Protein AF-A0A8S2XP91-F1 (afdb_monomer)

Radius of gyration: 15.1 Å; Cα contacts (8 Å, |Δi|>4): 80; chains: 1; bounding box: 41×25×34 Å

Structure (mmCIF, N/CA/C/O backbone):
data_AF-A0A8S2XP91-F1
#
_entry.id   AF-A0A8S2XP91-F1
#
loop_
_atom_site.group_PDB
_atom_site.id
_atom_site.type_symbol
_atom_site.label_atom_id
_atom_site.label_alt_id
_atom_site.label_comp_id
_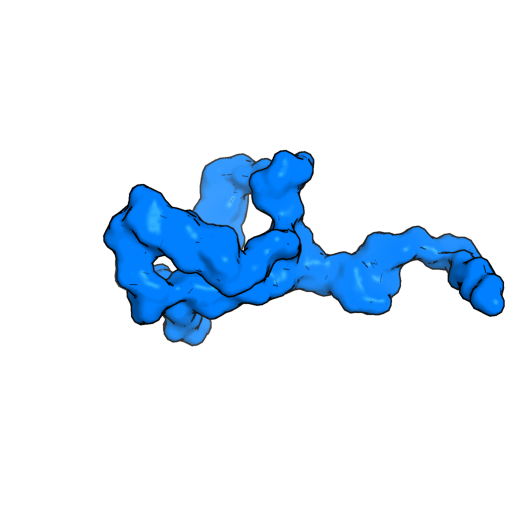atom_site.label_asym_id
_atom_site.label_entity_id
_atom_site.label_seq_id
_atom_site.pdbx_PDB_ins_code
_atom_site.Cartn_x
_atom_site.Cartn_y
_atom_site.Cartn_z
_atom_site.occupancy
_atom_site.B_iso_or_equiv
_atom_site.auth_seq_id
_atom_site.auth_comp_id
_atom_site.auth_asym_id
_atom_site.auth_atom_id
_atom_site.pdbx_PDB_model_num
ATOM 1 N N . PHE A 1 1 ? 27.846 8.411 -17.353 1.00 46.91 1 PHE A N 1
ATOM 2 C CA . PHE A 1 1 ? 26.583 7.677 -17.158 1.00 46.91 1 PHE A CA 1
ATOM 3 C C . PHE A 1 1 ? 26.683 6.377 -17.934 1.00 46.91 1 PHE A C 1
ATOM 5 O O . PHE A 1 1 ? 26.440 6.375 -19.131 1.00 46.91 1 PHE A O 1
ATOM 12 N N . HIS A 1 2 ? 27.170 5.315 -17.287 1.00 51.84 2 HIS A N 1
ATOM 13 C CA . HIS A 1 2 ? 27.178 3.985 -17.891 1.00 51.84 2 HIS A CA 1
ATOM 14 C C . HIS A 1 2 ? 25.721 3.555 -18.053 1.00 51.84 2 HIS A C 1
ATOM 16 O O . HIS A 1 2 ? 24.999 3.443 -17.063 1.00 51.84 2 HIS A O 1
ATOM 22 N N . LEU A 1 3 ? 25.278 3.433 -19.303 1.00 57.75 3 LEU A N 1
ATOM 23 C CA . LEU A 1 3 ? 24.000 2.825 -19.633 1.00 57.75 3 LEU A CA 1
ATOM 24 C C . LEU A 1 3 ? 24.064 1.397 -19.103 1.00 57.75 3 LEU A C 1
ATOM 26 O O . LEU A 1 3 ? 24.946 0.641 -19.492 1.00 57.75 3 LEU A O 1
ATOM 30 N N . VAL A 1 4 ? 23.204 1.103 -18.132 1.00 60.38 4 VAL A N 1
ATOM 31 C CA . VAL A 1 4 ? 23.104 -0.198 -17.476 1.00 60.38 4 VAL A CA 1
ATOM 32 C C . VAL A 1 4 ? 22.919 -1.253 -18.559 1.00 60.38 4 VAL A C 1
ATOM 34 O O . VAL A 1 4 ? 21.902 -1.280 -19.250 1.00 60.38 4 VAL A O 1
ATOM 37 N N . ASP A 1 5 ? 23.944 -2.080 -18.723 1.00 59.31 5 ASP A N 1
ATOM 38 C CA . ASP A 1 5 ? 23.974 -3.184 -19.662 1.00 59.31 5 ASP A CA 1
ATOM 39 C C . ASP A 1 5 ? 22.789 -4.127 -19.398 1.00 59.31 5 ASP A C 1
ATOM 41 O O . ASP A 1 5 ? 22.627 -4.645 -18.297 1.00 59.31 5 ASP A O 1
ATOM 45 N N . SER A 1 6 ? 21.978 -4.380 -20.427 1.00 66.31 6 SER A N 1
ATOM 46 C CA . SER A 1 6 ? 21.085 -5.549 -20.596 1.00 66.31 6 SER A CA 1
ATOM 47 C C . SER A 1 6 ? 19.965 -5.821 -19.570 1.00 66.31 6 SER A C 1
ATOM 49 O O . SER A 1 6 ? 19.154 -6.717 -19.804 1.00 66.31 6 SER A O 1
ATOM 51 N N . ILE A 1 7 ? 19.884 -5.098 -18.450 1.00 69.38 7 ILE A N 1
ATOM 52 C CA . ILE A 1 7 ? 18.919 -5.350 -17.368 1.00 69.38 7 ILE A CA 1
ATOM 53 C C . ILE A 1 7 ? 17.785 -4.323 -17.444 1.00 69.38 7 ILE A C 1
ATOM 55 O O . ILE A 1 7 ? 18.018 -3.115 -17.450 1.00 69.38 7 ILE A O 1
ATOM 59 N N . THR A 1 8 ? 16.536 -4.796 -17.480 1.00 81.81 8 THR A N 1
ATOM 60 C CA . THR A 1 8 ? 15.3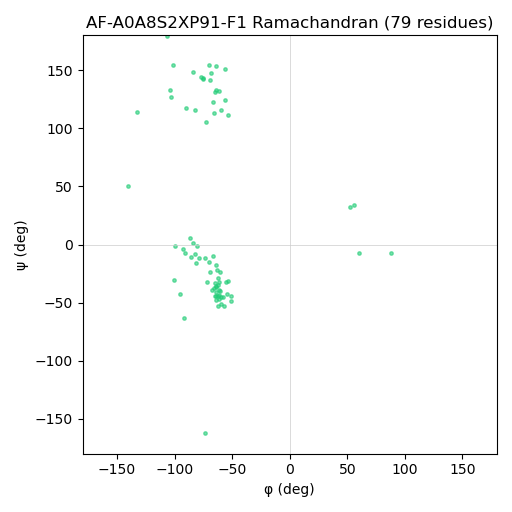63 -3.905 -17.466 1.00 81.81 8 THR A CA 1
ATOM 61 C C . THR A 1 8 ? 15.315 -3.159 -16.1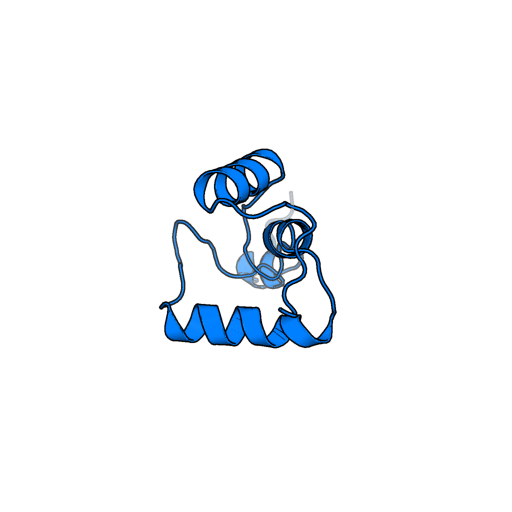26 1.00 81.81 8 THR A C 1
ATOM 63 O O . THR A 1 8 ? 15.381 -3.826 -15.091 1.00 81.81 8 THR A O 1
ATOM 66 N N . PRO A 1 9 ? 15.139 -1.823 -16.082 1.00 82.75 9 PRO A N 1
ATOM 67 C CA . PRO A 1 9 ? 15.118 -1.062 -14.826 1.00 82.75 9 PRO A CA 1
ATOM 68 C C . PRO A 1 9 ? 14.109 -1.578 -13.790 1.00 82.75 9 PRO A C 1
ATOM 70 O O . PRO A 1 9 ? 14.365 -1.543 -12.596 1.00 82.75 9 PRO A O 1
ATOM 73 N N . LEU A 1 10 ? 12.985 -2.141 -14.236 1.00 85.06 10 LEU A N 1
ATOM 74 C CA . LEU A 1 10 ? 11.982 -2.750 -13.353 1.00 85.06 10 LEU A CA 1
ATOM 75 C C . LEU A 1 10 ? 12.503 -3.967 -12.571 1.00 85.06 10 LEU A C 1
ATOM 77 O O . LEU A 1 10 ? 11.945 -4.324 -11.541 1.00 85.06 10 LEU A O 1
ATOM 81 N N . SER A 1 11 ? 13.568 -4.610 -13.050 1.00 86.06 11 SER A N 1
ATOM 82 C CA . SER A 1 11 ? 14.170 -5.778 -12.400 1.00 86.06 11 SER A CA 1
ATOM 83 C C . SER A 1 11 ? 15.285 -5.427 -11.412 1.00 86.06 11 SER A C 1
ATOM 85 O O . SER A 1 11 ? 15.738 -6.301 -10.673 1.00 86.06 11 SER A O 1
ATOM 87 N N . CYS A 1 12 ? 15.708 -4.161 -11.336 1.00 88.00 12 CYS A N 1
ATOM 88 C CA . CYS A 1 12 ? 16.720 -3.720 -10.382 1.00 88.00 12 CYS A CA 1
ATOM 89 C C . CYS A 1 12 ? 16.104 -3.001 -9.173 1.00 88.00 12 CYS A C 1
ATOM 91 O O . CYS A 1 12 ? 15.008 -2.443 -9.226 1.00 88.00 12 CYS A O 1
ATOM 93 N N . LEU A 1 13 ? 16.818 -3.027 -8.046 1.00 86.06 13 LEU A N 1
ATOM 94 C CA . LEU A 1 13 ? 16.424 -2.258 -6.868 1.00 86.06 13 LEU A CA 1
ATOM 95 C C . LEU A 1 13 ? 16.582 -0.749 -7.127 1.00 86.06 13 LEU A C 1
ATOM 97 O O . LEU A 1 13 ? 17.514 -0.351 -7.825 1.00 86.06 13 LEU A O 1
ATOM 101 N N . PRO A 1 14 ? 15.728 0.095 -6.518 1.00 88.94 14 PRO A N 1
ATOM 102 C CA . PRO A 1 14 ? 14.616 -0.259 -5.625 1.00 88.94 14 PRO A CA 1
ATOM 103 C C . PRO A 1 14 ? 13.324 -0.660 -6.358 1.00 88.94 14 PRO A C 1
ATOM 105 O O . PRO A 1 14 ? 12.393 -1.131 -5.711 1.00 88.94 14 PRO A O 1
ATOM 108 N N . LEU A 1 15 ? 13.265 -0.492 -7.682 1.00 89.19 15 LEU A N 1
ATOM 109 C CA . LEU A 1 15 ? 12.039 -0.616 -8.478 1.00 89.19 15 LEU A CA 1
ATOM 110 C C . LEU A 1 15 ? 11.428 -2.018 -8.432 1.00 89.19 15 LEU A C 1
ATOM 112 O O . LEU A 1 15 ? 10.212 -2.147 -8.362 1.00 89.19 15 LEU A O 1
ATOM 116 N N . SER A 1 16 ? 12.255 -3.060 -8.369 1.00 91.94 16 SER A N 1
ATOM 117 C CA . SER A 1 16 ? 11.782 -4.446 -8.277 1.00 91.94 16 SER A CA 1
ATOM 118 C C . SER A 1 16 ? 11.062 -4.800 -6.969 1.00 91.94 16 SER A C 1
ATOM 120 O O . SER A 1 16 ? 10.482 -5.879 -6.876 1.00 91.94 16 SER A O 1
ATOM 122 N N . LYS A 1 17 ? 11.097 -3.925 -5.953 1.00 93.62 17 LYS A N 1
ATOM 123 C CA . LYS A 1 17 ? 10.377 -4.096 -4.676 1.00 93.62 17 LYS A CA 1
ATOM 124 C C . LYS A 1 17 ? 9.075 -3.305 -4.593 1.00 93.62 17 LYS A C 1
ATOM 126 O O . LYS A 1 17 ? 8.427 -3.354 -3.550 1.00 93.62 17 LYS A O 1
ATOM 131 N N . LEU A 1 18 ? 8.733 -2.538 -5.623 1.00 94.31 18 LEU A N 1
ATOM 132 C CA . LEU A 1 18 ? 7.510 -1.752 -5.617 1.00 94.31 18 LEU A CA 1
ATOM 133 C C . LEU A 1 18 ? 6.284 -2.667 -5.692 1.00 94.31 18 LEU A C 1
ATOM 135 O O . LEU A 1 18 ? 6.292 -3.686 -6.382 1.00 94.31 18 LEU A O 1
ATOM 139 N N . GLY A 1 19 ? 5.248 -2.285 -4.953 1.00 94.38 19 GLY A N 1
ATOM 140 C CA . GLY A 1 19 ? 3.929 -2.890 -5.033 1.00 94.38 19 GLY A CA 1
ATOM 141 C C . GLY A 1 19 ? 3.193 -2.471 -6.302 1.00 94.38 19 GLY A C 1
ATOM 142 O O . GLY A 1 19 ? 3.786 -1.969 -7.258 1.00 94.38 19 GLY A O 1
ATOM 143 N N . PHE A 1 20 ? 1.877 -2.658 -6.310 1.00 94.94 20 PHE A N 1
ATOM 144 C CA . PHE A 1 20 ? 1.063 -2.266 -7.459 1.00 94.94 20 PHE A CA 1
ATOM 145 C C . PHE A 1 20 ? 0.968 -0.736 -7.580 1.00 94.94 20 PHE A C 1
ATOM 147 O O . PHE A 1 20 ? 1.074 -0.012 -6.586 1.00 94.94 20 PHE A O 1
ATOM 154 N N . ASP A 1 21 ? 0.741 -0.247 -8.798 1.00 94.62 21 ASP A N 1
ATOM 155 C CA . ASP A 1 21 ? 0.457 1.164 -9.062 1.00 94.62 21 ASP A CA 1
ATOM 156 C C . ASP A 1 21 ? -1.068 1.384 -8.996 1.00 94.62 21 ASP A C 1
ATOM 158 O O . ASP A 1 21 ? -1.800 0.798 -9.795 1.00 94.62 21 ASP A O 1
ATOM 162 N N . PRO A 1 22 ? -1.591 2.202 -8.069 1.00 92.88 22 PRO A N 1
ATOM 163 C CA . PRO A 1 22 ? -3.033 2.388 -7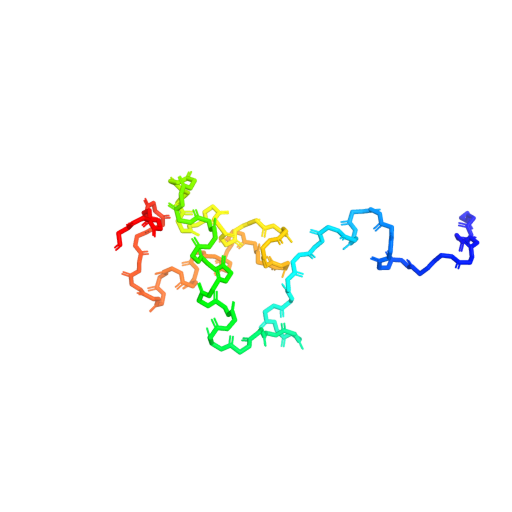.898 1.00 92.88 22 PRO A CA 1
ATOM 164 C C . PRO A 1 22 ? -3.704 3.152 -9.050 1.00 92.88 22 PRO A C 1
ATOM 166 O O . PRO A 1 22 ? -4.931 3.140 -9.145 1.00 92.88 22 PRO A O 1
ATOM 169 N N . TYR A 1 23 ? -2.938 3.829 -9.909 1.00 93.12 23 TYR A N 1
ATOM 170 C CA . TYR A 1 23 ? -3.446 4.561 -11.067 1.00 93.12 23 TYR A CA 1
ATOM 171 C C . TYR A 1 23 ? -3.379 3.724 -12.350 1.00 93.12 23 TYR A C 1
ATOM 173 O O . TYR A 1 23 ? -4.330 3.729 -13.131 1.00 93.12 23 TYR A O 1
ATOM 181 N N . LEU A 1 24 ? -2.276 3.000 -12.567 1.00 94.44 24 LEU A N 1
ATOM 182 C CA . LEU A 1 24 ? -2.019 2.265 -13.812 1.00 94.44 24 LEU A CA 1
ATOM 183 C C . LEU A 1 24 ? -2.308 0.761 -13.731 1.00 94.44 24 LEU A C 1
ATOM 185 O O . LEU A 1 24 ? -2.665 0.171 -14.749 1.00 94.44 24 LEU A O 1
ATOM 189 N N . ASP A 1 25 ? -2.158 0.138 -12.560 1.00 94.12 25 ASP A N 1
ATOM 190 C CA . ASP A 1 25 ? -2.238 -1.320 -12.382 1.00 94.12 25 ASP A CA 1
ATOM 191 C C . ASP A 1 25 ? -2.967 -1.697 -11.082 1.00 94.12 25 ASP A C 1
ATOM 193 O O . ASP A 1 25 ? -2.487 -2.464 -10.243 1.00 94.12 25 ASP A O 1
ATOM 197 N N . MET A 1 26 ? -4.151 -1.111 -10.887 1.00 95.00 26 MET A N 1
ATOM 198 C CA . MET A 1 26 ? -4.973 -1.398 -9.717 1.00 95.00 26 MET A CA 1
ATOM 199 C C . MET A 1 26 ? -5.472 -2.855 -9.771 1.00 95.00 26 MET A C 1
ATOM 201 O O . MET A 1 26 ? -6.171 -3.236 -10.719 1.00 95.00 26 MET A O 1
ATOM 205 N N . PRO A 1 27 ? -5.183 -3.693 -8.756 1.00 96.19 27 PRO A N 1
ATOM 206 C CA . PRO A 1 27 ? -5.697 -5.052 -8.713 1.00 96.19 27 PRO A CA 1
ATOM 207 C C . PRO A 1 27 ? -7.225 -5.058 -8.601 1.00 96.19 27 PRO A C 1
ATOM 209 O O . PRO A 1 27 ? -7.844 -4.154 -8.037 1.00 96.19 27 PRO A O 1
ATOM 212 N N . LYS A 1 28 ? -7.848 -6.138 -9.086 1.00 96.94 28 LYS A N 1
ATOM 213 C CA . LYS A 1 28 ? -9.273 -6.392 -8.836 1.00 96.94 28 LYS A CA 1
ATOM 214 C C . LYS A 1 28 ? -9.554 -6.426 -7.333 1.00 96.94 28 LYS A C 1
ATOM 216 O O . LYS A 1 28 ? -8.700 -6.853 -6.557 1.00 96.94 28 LYS A O 1
ATOM 221 N N . LEU A 1 29 ? -10.777 -6.058 -6.950 1.00 94.12 29 LEU A N 1
ATOM 222 C CA . LEU A 1 29 ? -11.199 -5.955 -5.550 1.00 94.12 29 LEU A CA 1
ATOM 223 C C . LEU A 1 29 ? -10.879 -7.212 -4.725 1.00 94.12 29 LEU A C 1
ATOM 225 O O . LEU A 1 29 ? -10.351 -7.091 -3.628 1.00 94.12 29 LEU A O 1
ATOM 229 N N . GLU A 1 30 ? -11.140 -8.403 -5.265 1.00 96.12 30 GLU A N 1
ATOM 230 C CA . GLU A 1 30 ? -10.845 -9.686 -4.605 1.00 96.12 30 GLU A CA 1
ATOM 231 C C . GLU A 1 30 ? -9.355 -9.808 -4.248 1.00 96.12 30 GLU A C 1
ATOM 233 O O . GLU A 1 30 ? -8.998 -9.965 -3.084 1.00 96.12 30 GLU A O 1
ATOM 238 N N . LYS A 1 31 ? -8.475 -9.598 -5.235 1.00 95.19 31 LYS A N 1
ATOM 239 C CA . LYS A 1 31 ? -7.020 -9.640 -5.043 1.00 95.19 31 LYS A CA 1
ATOM 240 C C . LYS A 1 31 ? -6.533 -8.538 -4.100 1.00 95.19 31 LYS A C 1
ATOM 242 O O . LYS A 1 31 ? -5.608 -8.763 -3.327 1.00 95.19 31 LYS A O 1
ATOM 247 N N . PHE A 1 32 ? -7.132 -7.348 -4.158 1.00 93.44 32 PHE A N 1
ATOM 248 C CA . PHE A 1 32 ? -6.813 -6.261 -3.234 1.00 93.44 32 PHE A CA 1
ATOM 249 C C . PHE A 1 32 ? -7.148 -6.637 -1.784 1.00 93.44 32 PHE A C 1
ATOM 251 O O . PHE A 1 32 ? -6.340 -6.400 -0.888 1.00 93.44 32 PHE A O 1
ATOM 258 N N . ILE A 1 33 ? -8.314 -7.250 -1.557 1.00 91.31 33 ILE A N 1
ATOM 259 C CA . ILE A 1 33 ? -8.730 -7.731 -0.236 1.00 91.31 33 ILE A CA 1
ATOM 260 C C . ILE A 1 33 ? -7.749 -8.789 0.270 1.00 91.31 33 ILE A C 1
ATOM 262 O O . ILE A 1 33 ? -7.287 -8.668 1.403 1.00 91.31 33 ILE A O 1
ATOM 266 N N . ASP A 1 34 ? -7.380 -9.766 -0.558 1.00 92.62 34 ASP A N 1
ATOM 267 C CA . ASP A 1 34 ? -6.414 -10.808 -0.185 1.00 92.62 34 ASP A CA 1
ATOM 268 C C . ASP A 1 34 ? -5.050 -10.210 0.188 1.00 92.62 34 ASP A C 1
ATOM 270 O O . ASP A 1 34 ? -4.464 -10.552 1.221 1.00 92.62 34 ASP A O 1
ATOM 274 N N . LEU A 1 35 ? -4.562 -9.255 -0.614 1.00 91.81 35 LEU A N 1
ATOM 275 C CA . LEU A 1 35 ? -3.330 -8.524 -0.327 1.00 91.81 35 LEU A CA 1
ATOM 276 C C . LEU A 1 35 ? -3.430 -7.788 1.009 1.00 91.81 35 LEU A C 1
ATOM 278 O O . LEU A 1 35 ? -2.568 -7.984 1.859 1.00 91.81 35 LEU A O 1
ATOM 282 N N . ALA A 1 36 ? -4.485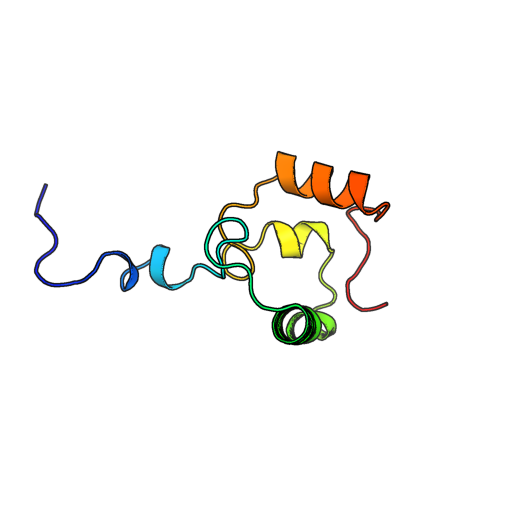 -7.006 1.244 1.00 89.06 36 ALA A N 1
ATOM 283 C CA . ALA A 1 36 ? -4.670 -6.289 2.505 1.00 89.06 36 ALA A CA 1
ATOM 284 C C . ALA A 1 36 ? -4.764 -7.251 3.706 1.00 89.06 36 ALA A C 1
ATOM 286 O O . ALA A 1 36 ? -4.161 -7.008 4.752 1.00 89.06 36 ALA A O 1
ATOM 287 N N . GLN A 1 37 ? -5.453 -8.385 3.563 1.00 88.56 37 GLN A N 1
ATOM 288 C CA . GLN A 1 37 ? -5.561 -9.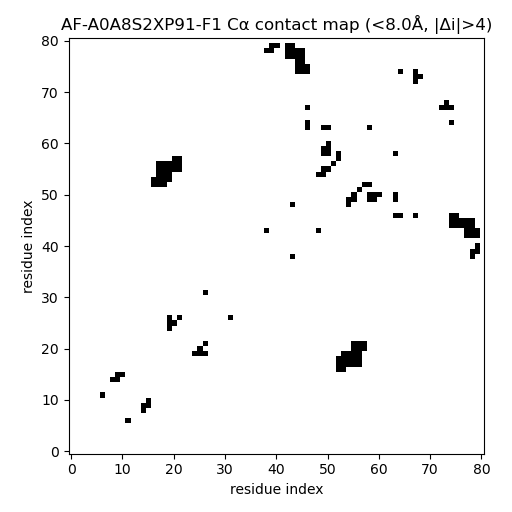394 4.619 1.00 88.56 37 GLN A CA 1
ATOM 289 C C . GLN A 1 37 ? -4.205 -9.993 5.010 1.00 88.56 37 GLN A C 1
ATOM 291 O O . GLN A 1 37 ? -3.999 -10.275 6.193 1.00 88.56 37 GLN A O 1
ATOM 296 N N . SER A 1 38 ? -3.255 -10.121 4.077 1.00 88.50 38 SER A N 1
ATOM 297 C CA . SER A 1 38 ? -1.904 -10.609 4.395 1.00 88.50 38 SER A CA 1
ATOM 298 C C . SER A 1 38 ? -1.148 -9.722 5.402 1.00 88.50 38 SER A C 1
ATOM 300 O O . SER A 1 38 ? -0.312 -10.222 6.153 1.00 88.50 38 SER A O 1
ATOM 302 N N . TYR A 1 39 ? -1.515 -8.438 5.519 1.00 86.12 39 TYR A N 1
ATOM 303 C CA 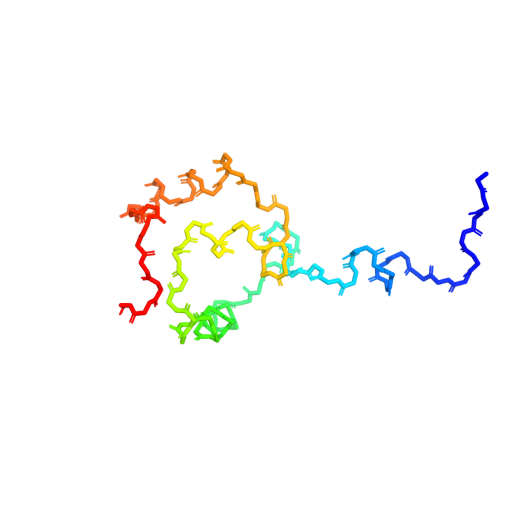. TYR A 1 39 ? -0.941 -7.480 6.476 1.00 86.12 39 TYR A CA 1
ATOM 304 C C . TYR A 1 39 ? -1.718 -7.408 7.805 1.00 86.12 39 TYR A C 1
ATOM 306 O O . TYR A 1 39 ? -1.307 -6.715 8.740 1.00 86.12 39 TYR A O 1
ATOM 314 N N . ARG A 1 40 ? -2.840 -8.133 7.934 1.00 77.62 40 ARG A N 1
ATOM 315 C CA . ARG A 1 40 ? -3.733 -8.077 9.106 1.00 77.62 40 ARG A CA 1
ATOM 316 C C . ARG A 1 40 ? -3.070 -8.593 10.387 1.00 77.62 40 ARG A C 1
ATOM 318 O O . ARG A 1 40 ? -3.338 -8.074 11.471 1.00 77.62 40 ARG A O 1
ATOM 325 N N . SER A 1 41 ? -2.181 -9.579 10.269 1.00 71.81 41 SER A N 1
ATOM 326 C CA . SER A 1 41 ? -1.427 -10.159 11.392 1.00 71.81 41 SER A CA 1
ATOM 327 C C . SER A 1 41 ? -0.389 -9.197 11.982 1.00 71.81 41 SER A C 1
ATOM 329 O O . SER A 1 41 ? -0.049 -9.303 13.159 1.00 71.81 41 SER A O 1
ATOM 331 N N . ALA A 1 42 ? 0.072 -8.216 11.203 1.00 71.50 42 ALA A N 1
ATOM 332 C CA . ALA A 1 42 ? 1.172 -7.331 11.571 1.00 71.50 42 ALA A CA 1
ATOM 333 C C . ALA A 1 42 ? 0.758 -6.128 12.449 1.00 71.50 42 ALA A C 1
ATOM 335 O O . ALA A 1 42 ? 1.607 -5.317 12.810 1.00 71.50 42 ALA A O 1
ATOM 336 N N . SER A 1 43 ? -0.524 -5.996 12.831 1.00 78.56 43 SER A N 1
ATOM 337 C CA . SER A 1 43 ? -1.042 -4.866 13.636 1.00 78.56 43 SER A CA 1
ATOM 338 C C . SER A 1 43 ? -0.692 -3.476 13.073 1.00 78.56 43 SER A C 1
ATOM 340 O O . SER A 1 43 ? -0.511 -2.519 13.828 1.00 78.56 43 SER A O 1
ATOM 342 N N . ILE A 1 44 ? -0.610 -3.364 11.747 1.00 89.12 44 ILE A N 1
ATOM 343 C CA . ILE A 1 44 ? -0.228 -2.141 11.034 1.00 89.12 44 ILE A CA 1
ATOM 344 C C . ILE A 1 44 ? -1.390 -1.128 11.045 1.00 89.12 44 ILE A C 1
ATOM 346 O O . ILE A 1 44 ? -2.568 -1.499 10.973 1.00 89.12 44 ILE A O 1
ATOM 350 N N . GLU A 1 45 ? -1.058 0.162 11.164 1.00 91.81 45 GLU A N 1
ATOM 351 C CA . GLU A 1 45 ? -2.004 1.278 11.005 1.00 91.81 45 GLU A CA 1
ATOM 352 C C . GLU A 1 45 ? -2.321 1.502 9.513 1.00 91.81 45 GLU A C 1
ATOM 354 O O . GLU A 1 45 ? -1.428 1.422 8.673 1.00 91.81 45 GLU A O 1
ATOM 359 N N . LEU A 1 46 ? -3.569 1.833 9.161 1.00 91.44 46 LEU A N 1
ATOM 360 C CA . LEU A 1 46 ? -3.995 2.010 7.763 1.00 91.44 46 LEU A CA 1
ATOM 361 C C . LEU A 1 46 ? -3.132 3.023 7.004 1.00 91.44 46 LEU A C 1
ATOM 363 O O . LEU A 1 46 ? -2.728 2.754 5.875 1.00 91.44 46 LEU A O 1
ATOM 367 N N . LYS A 1 47 ? -2.790 4.157 7.632 1.00 94.06 47 LYS A N 1
ATOM 368 C CA . LYS A 1 47 ? -1.898 5.143 7.006 1.00 94.06 47 LYS A CA 1
ATOM 369 C C . LYS A 1 47 ? -0.513 4.565 6.720 1.00 94.06 47 LYS A C 1
ATOM 371 O O . LYS A 1 47 ? 0.057 4.854 5.677 1.00 94.06 47 LYS A O 1
ATOM 376 N N . ALA A 1 48 ? 0.023 3.748 7.625 1.00 94.19 48 ALA A N 1
ATOM 377 C CA . ALA A 1 48 ? 1.332 3.132 7.435 1.00 94.19 48 ALA A CA 1
ATOM 378 C C . ALA A 1 48 ? 1.325 2.138 6.264 1.00 94.19 48 ALA A C 1
ATOM 380 O O . ALA A 1 48 ? 2.280 2.122 5.496 1.00 94.19 48 ALA A O 1
ATOM 381 N N . LEU A 1 49 ? 0.237 1.380 6.083 1.00 93.31 49 LEU A N 1
ATOM 382 C CA . LEU A 1 49 ? 0.077 0.493 4.928 1.00 93.31 49 LEU A CA 1
ATOM 383 C C . LEU A 1 49 ? 0.008 1.274 3.608 1.00 93.31 49 LEU A C 1
ATOM 385 O O . LEU A 1 49 ? 0.669 0.905 2.648 1.00 93.31 49 LEU A O 1
ATOM 389 N N . LEU A 1 50 ? -0.751 2.374 3.567 1.00 94.56 50 LEU A N 1
ATOM 390 C CA . LEU A 1 50 ? -0.845 3.232 2.378 1.00 94.56 50 LEU A CA 1
ATOM 391 C C . LEU A 1 50 ? 0.504 3.860 1.992 1.00 94.56 50 LEU A C 1
ATOM 393 O O . LEU A 1 50 ? 0.736 4.141 0.825 1.00 94.56 50 LEU A O 1
ATOM 397 N N . LEU A 1 51 ? 1.398 4.085 2.955 1.00 95.56 51 LEU A N 1
ATOM 398 C CA . LEU A 1 51 ? 2.732 4.638 2.701 1.00 95.56 51 LEU A CA 1
ATOM 399 C C . LEU A 1 51 ? 3.774 3.577 2.320 1.00 95.56 51 LEU A C 1
ATOM 401 O O . LEU A 1 51 ? 4.874 3.934 1.885 1.00 95.56 51 LEU A O 1
ATOM 405 N N . ASP A 1 52 ? 3.451 2.293 2.476 1.00 94.81 52 ASP A N 1
ATOM 406 C CA . ASP A 1 52 ? 4.343 1.195 2.130 1.00 94.81 52 ASP A CA 1
ATOM 407 C C . ASP A 1 52 ? 4.446 1.054 0.606 1.00 94.81 52 ASP A C 1
ATOM 409 O O . ASP A 1 52 ? 3.549 0.539 -0.063 1.00 94.81 52 ASP A O 1
ATOM 413 N N . GLN A 1 53 ? 5.586 1.481 0.058 1.00 95.50 53 GLN A N 1
ATOM 414 C CA . GLN A 1 53 ? 5.856 1.410 -1.379 1.00 95.50 53 GLN A CA 1
ATOM 415 C C . GLN A 1 53 ? 5.926 -0.027 -1.909 1.00 95.50 53 GLN A C 1
ATOM 417 O O . GLN A 1 53 ? 5.821 -0.215 -3.117 1.00 95.50 53 GLN A O 1
ATOM 422 N N . SER A 1 54 ? 6.097 -1.032 -1.041 1.00 94.50 54 SER A N 1
ATOM 423 C CA . SER A 1 54 ? 6.009 -2.447 -1.422 1.00 94.50 54 SER A CA 1
ATOM 424 C C . SER A 1 54 ? 4.572 -2.967 -1.493 1.00 94.50 54 SER A C 1
ATOM 426 O O . SER A 1 54 ? 4.327 -3.996 -2.120 1.00 94.50 54 SER A O 1
ATOM 428 N N . PHE A 1 55 ? 3.616 -2.241 -0.906 1.00 94.56 55 PHE A N 1
ATOM 429 C CA . PHE A 1 55 ? 2.189 -2.527 -1.004 1.00 94.56 55 P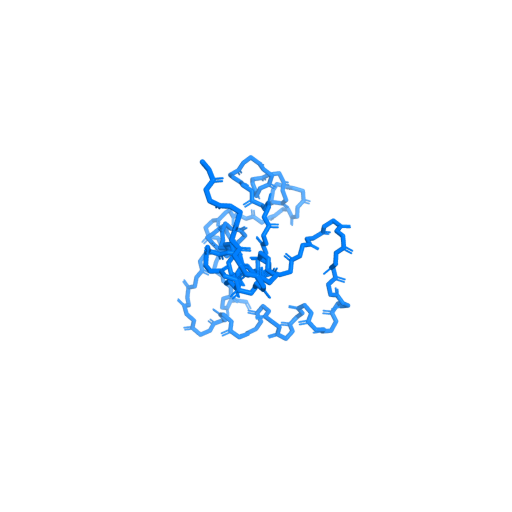HE A CA 1
ATOM 430 C C . PHE A 1 55 ? 1.553 -1.766 -2.172 1.00 94.56 55 PHE A C 1
ATOM 432 O O . PHE A 1 55 ? 1.113 -2.393 -3.135 1.00 94.56 55 PHE A O 1
ATOM 439 N N . CYS A 1 56 ? 1.557 -0.429 -2.123 1.00 94.62 56 CYS A N 1
ATOM 440 C CA . CYS A 1 56 ? 1.095 0.427 -3.215 1.00 94.62 56 CYS A CA 1
ATOM 441 C C . CYS A 1 56 ? 2.109 1.540 -3.497 1.00 94.62 56 CYS A C 1
ATOM 443 O O . CYS A 1 56 ? 2.349 2.433 -2.679 1.00 94.62 56 CYS A O 1
ATOM 445 N N . ALA A 1 57 ? 2.718 1.489 -4.675 1.00 95.62 57 ALA A N 1
ATOM 446 C CA . ALA A 1 57 ? 3.722 2.460 -5.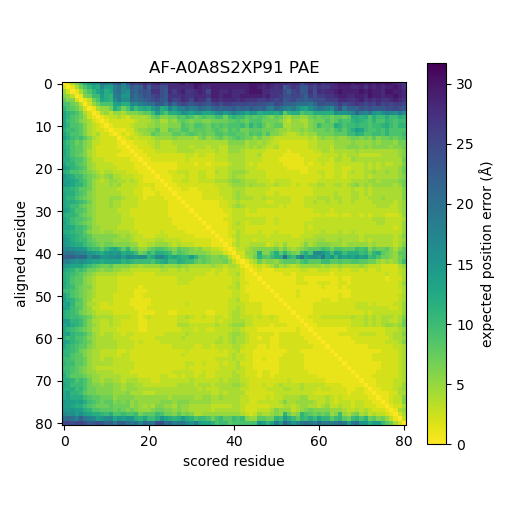070 1.00 95.62 57 ALA A CA 1
ATOM 447 C C . ALA A 1 57 ? 3.068 3.782 -5.495 1.00 95.62 57 ALA A C 1
ATOM 449 O O . ALA A 1 57 ? 1.991 3.802 -6.085 1.00 95.62 57 ALA A O 1
ATOM 450 N N . GLY A 1 58 ? 3.720 4.904 -5.189 1.00 94.38 58 GLY A N 1
ATOM 451 C CA . GLY A 1 58 ? 3.261 6.236 -5.603 1.00 94.38 58 GLY A CA 1
ATOM 452 C C . GLY A 1 58 ? 2.283 6.919 -4.641 1.00 94.38 58 GLY A C 1
ATOM 453 O O . GLY A 1 58 ? 2.016 8.112 -4.793 1.00 94.38 58 GLY A O 1
ATOM 454 N N . ILE A 1 59 ? 1.808 6.226 -3.603 1.00 96.44 59 ILE A N 1
ATOM 455 C CA . ILE A 1 59 ? 1.034 6.845 -2.520 1.00 96.44 59 ILE A CA 1
ATOM 456 C C . ILE A 1 59 ? 1.990 7.485 -1.507 1.00 96.44 59 ILE A C 1
ATOM 458 O O . ILE A 1 59 ? 2.790 6.817 -0.854 1.00 96.44 59 ILE A O 1
ATOM 462 N N . GLY A 1 60 ? 1.916 8.812 -1.399 1.00 95.12 60 GLY A N 1
ATOM 463 C CA . GLY A 1 60 ? 2.642 9.621 -0.417 1.00 95.12 60 GLY A CA 1
ATOM 464 C C . GLY A 1 60 ? 1.743 10.151 0.705 1.00 95.12 60 GLY A C 1
ATOM 465 O O . GLY A 1 60 ? 0.532 9.954 0.697 1.00 95.12 60 GLY A O 1
ATOM 466 N N . ASN A 1 61 ? 2.331 10.887 1.655 1.00 96.31 61 ASN A N 1
ATOM 467 C CA . ASN A 1 61 ? 1.629 11.405 2.844 1.00 96.31 61 ASN A CA 1
ATOM 468 C C . ASN A 1 61 ? 0.330 12.148 2.525 1.00 96.31 61 ASN A C 1
ATOM 470 O O . ASN A 1 61 ? -0.697 11.860 3.131 1.00 96.31 61 ASN A O 1
ATOM 474 N N . TRP A 1 62 ? 0.383 13.078 1.570 1.00 96.31 62 TRP A N 1
ATOM 475 C CA . TRP A 1 62 ? -0.761 13.925 1.244 1.00 96.31 62 TRP A CA 1
ATOM 476 C C . TRP A 1 62 ? -1.942 13.117 0.697 1.00 96.31 62 TRP A C 1
ATOM 478 O O . TRP A 1 62 ? -3.060 13.246 1.184 1.00 96.31 62 TRP A O 1
ATOM 488 N N . ILE A 1 63 ? -1.682 12.227 -0.263 1.00 96.12 63 ILE A N 1
ATOM 489 C CA . ILE A 1 63 ? -2.735 11.408 -0.864 1.00 96.12 63 ILE A CA 1
ATOM 490 C C . ILE A 1 63 ? -3.239 10.326 0.105 1.00 96.12 63 ILE A C 1
ATOM 492 O O . ILE A 1 63 ? -4.428 10.029 0.116 1.00 96.12 63 ILE A O 1
ATOM 496 N N . ALA A 1 64 ? -2.378 9.789 0.978 1.00 96.81 64 ALA A N 1
ATOM 497 C CA . ALA A 1 64 ? -2.800 8.862 2.027 1.00 96.81 64 ALA A CA 1
ATOM 498 C C . ALA A 1 64 ? -3.789 9.521 3.001 1.00 96.81 64 ALA A C 1
ATOM 500 O O . ALA A 1 64 ? -4.800 8.914 3.351 1.00 96.81 64 ALA A O 1
ATOM 501 N N . ASP A 1 65 ? -3.524 10.765 3.412 1.00 96.19 65 ASP A N 1
ATOM 502 C CA . ASP A 1 65 ? -4.435 11.525 4.271 1.00 96.19 65 ASP A CA 1
ATOM 503 C C . ASP A 1 65 ? -5.773 11.809 3.582 1.00 96.19 65 ASP A C 1
ATOM 505 O O . ASP A 1 65 ? -6.821 11.641 4.203 1.00 96.19 65 ASP A O 1
ATOM 509 N N . GLU A 1 66 ? -5.753 12.149 2.293 1.00 97.38 66 GLU A N 1
ATOM 510 C CA . GLU A 1 66 ? -6.972 12.380 1.513 1.00 97.38 66 GLU A CA 1
ATOM 511 C C . GLU A 1 66 ? -7.820 11.104 1.370 1.00 97.38 66 GLU A C 1
ATOM 513 O O . GLU A 1 66 ? -9.029 11.132 1.598 1.00 97.38 66 GLU A O 1
ATOM 518 N N . ILE A 1 67 ? -7.196 9.955 1.080 1.00 95.75 67 ILE A N 1
ATOM 519 C CA . ILE A 1 67 ? -7.881 8.652 1.018 1.00 95.75 67 ILE A CA 1
ATOM 520 C C . ILE A 1 67 ? -8.562 8.339 2.356 1.00 95.75 67 ILE A C 1
ATOM 522 O O . ILE A 1 67 ? -9.718 7.909 2.394 1.00 95.75 67 ILE A O 1
ATOM 526 N N . LEU A 1 68 ? -7.860 8.549 3.470 1.00 95.94 68 LEU A N 1
ATOM 527 C CA . LEU A 1 68 ? -8.381 8.282 4.813 1.00 95.94 68 LEU A CA 1
ATOM 528 C C . LEU A 1 68 ? -9.517 9.236 5.187 1.00 95.94 68 LEU A C 1
ATOM 530 O O . LEU A 1 68 ? -10.516 8.804 5.765 1.00 95.94 68 LEU A O 1
ATOM 534 N N . TYR A 1 69 ? -9.397 10.506 4.803 1.00 96.62 69 TYR A N 1
ATOM 535 C CA . TYR A 1 69 ? -10.446 11.500 4.978 1.00 96.62 69 TYR A CA 1
ATOM 536 C C . TYR A 1 69 ? -11.712 11.121 4.198 1.00 96.62 69 TYR A C 1
ATOM 538 O O . TYR A 1 69 ? -12.781 10.992 4.797 1.00 96.62 69 TYR A O 1
ATOM 546 N N . GLN A 1 70 ? -11.595 10.842 2.895 1.00 97.62 70 GLN A N 1
ATOM 547 C CA . GLN A 1 70 ? -12.735 10.473 2.045 1.00 97.62 70 GLN A CA 1
ATOM 548 C C . GLN A 1 70 ? -13.391 9.153 2.466 1.00 97.62 70 GLN A C 1
ATOM 550 O O . GLN A 1 70 ? -14.611 9.015 2.407 1.00 97.62 70 GLN A O 1
ATOM 555 N N . SER A 1 71 ? -12.601 8.187 2.939 1.00 95.12 71 SER A N 1
ATOM 556 C CA . SER A 1 71 ? -13.107 6.901 3.442 1.00 95.12 71 SER A CA 1
ATOM 557 C C . SER A 1 71 ? -13.640 6.958 4.878 1.00 95.12 71 SER A C 1
ATOM 559 O O . SER A 1 71 ? -14.127 5.948 5.387 1.00 95.12 71 SER A O 1
ATOM 561 N N . SER A 1 72 ? -13.584 8.121 5.539 1.00 95.44 72 SER A N 1
ATOM 562 C CA . SER A 1 72 ? -13.983 8.295 6.942 1.00 95.44 72 SER A CA 1
ATOM 563 C C . SER A 1 72 ? -13.254 7.345 7.907 1.00 95.44 72 SER A C 1
ATOM 565 O O . SER A 1 72 ? -13.815 6.905 8.915 1.00 95.44 72 SER A O 1
ATOM 567 N N . PHE A 1 73 ? -11.985 7.026 7.624 1.00 93.12 73 PHE A N 1
ATOM 568 C CA . PHE A 1 73 ? -11.141 6.230 8.511 1.00 93.12 73 PHE A CA 1
ATOM 569 C C . PHE A 1 73 ? -10.131 7.091 9.259 1.00 93.12 73 PHE A C 1
ATOM 571 O O . PHE A 1 73 ? -9.398 7.896 8.691 1.00 93.12 73 PHE A O 1
ATOM 578 N N . HIS A 1 74 ? -10.036 6.859 10.568 1.00 91.44 74 HIS A N 1
ATOM 579 C CA . HIS A 1 74 ? -8.986 7.470 11.367 1.00 91.44 74 HIS A CA 1
ATOM 580 C C . HIS A 1 74 ? -7.609 6.956 10.896 1.00 91.44 74 HIS A C 1
ATOM 582 O O . HIS A 1 74 ? -7.439 5.738 10.801 1.00 91.44 74 HIS A O 1
ATOM 588 N N . PRO A 1 75 ? -6.593 7.814 10.680 1.00 87.50 75 PRO A N 1
ATOM 589 C CA . PRO A 1 75 ? -5.291 7.387 10.152 1.00 87.50 75 PRO A CA 1
ATOM 590 C C . PRO A 1 75 ? -4.591 6.286 10.952 1.00 87.50 75 PRO A C 1
ATOM 592 O O . PRO A 1 75 ? -3.915 5.425 10.394 1.00 87.50 75 PRO A O 1
ATOM 595 N N . ARG A 1 76 ? -4.806 6.295 12.273 1.00 88.06 76 ARG A N 1
ATOM 596 C CA . ARG A 1 76 ? -4.276 5.300 13.220 1.00 88.06 76 ARG A CA 1
ATOM 597 C C . ARG A 1 76 ? -5.148 4.054 13.390 1.00 88.06 76 ARG A C 1
ATOM 599 O O . ARG A 1 76 ? -4.898 3.244 14.281 1.00 88.06 76 ARG A O 1
ATOM 606 N N . LYS A 1 77 ? -6.216 3.914 12.603 1.00 88.44 77 LYS A N 1
ATOM 607 C CA . LYS A 1 77 ? -7.050 2.713 12.633 1.00 88.44 77 LYS A CA 1
ATOM 608 C C . LYS A 1 77 ? -6.186 1.520 12.232 1.00 88.44 77 LYS A C 1
ATOM 610 O O . LYS A 1 77 ? -5.447 1.590 11.255 1.00 88.44 77 LYS A O 1
ATOM 615 N N . ARG A 1 78 ? -6.257 0.441 13.007 1.00 88.00 78 ARG A N 1
ATOM 616 C CA . ARG A 1 78 ? -5.522 -0.793 12.725 1.00 88.00 78 ARG A CA 1
ATOM 617 C C . ARG A 1 78 ? -6.290 -1.659 11.737 1.00 88.00 78 ARG A C 1
ATOM 619 O O . ARG A 1 78 ? -7.518 -1.671 11.750 1.00 88.00 78 ARG A O 1
ATOM 626 N N . LEU A 1 79 ? -5.553 -2.407 10.921 1.00 80.06 79 LEU A N 1
ATOM 627 C CA . LEU A 1 79 ? -6.116 -3.307 9.910 1.00 80.06 79 LEU A CA 1
ATOM 628 C C . LEU A 1 79 ? -6.734 -4.589 10.502 1.00 80.06 79 LEU A C 1
ATOM 630 O O . LEU A 1 79 ? -7.409 -5.335 9.803 1.00 80.06 79 LEU A O 1
ATOM 634 N N . ASN A 1 80 ? -6.506 -4.873 11.786 1.00 73.69 80 ASN A N 1
ATOM 635 C CA . ASN A 1 80 ? -6.938 -6.114 12.429 1.00 73.69 80 ASN A CA 1
ATOM 636 C C . ASN A 1 80 ? -8.425 -6.164 12.825 1.00 73.69 80 ASN A C 1
ATOM 638 O O . ASN A 1 80 ? -8.907 -7.262 13.111 1.00 73.69 80 ASN A O 1
ATOM 642 N N . THR A 1 81 ? -9.144 -5.042 12.784 1.00 54.06 81 THR A N 1
ATOM 643 C CA . THR A 1 81 ? -10.580 -4.942 13.103 1.00 54.06 81 THR A CA 1
ATOM 644 C C . THR A 1 81 ? -11.438 -5.162 11.866 1.00 54.06 81 THR A C 1
ATOM 646 O O . THR A 1 81 ? -12.201 -6.154 11.858 1.00 54.06 81 THR A O 1
#

Solvent-accessible surface area (backbone atoms only — not comparable to full-atom values): 4811 Å² total; per-residue (Å²): 132,83,75,74,74,97,62,61,68,64,76,35,86,73,54,53,55,49,29,43,35,74,85,86,50,61,67,57,69,70,60,45,50,55,56,55,55,72,48,27,84,70,65,41,30,48,46,59,54,43,52,30,41,56,59,30,31,90,42,45,72,70,58,41,51,50,52,28,58,78,68,73,44,62,56,78,41,50,60,65,119

pLDDT: mean 88.05, std 11.59, range [46.91, 97.62]

Secondary structure (DSSP, 8-state):
-----S--GGGSTTGGG--B-TTTSPPPHHHHHHHHHHTGGGT-BHHHHHH-TTTBTT--HHHHHHHHHHTT--TT-BTT-

Nearest PDB structures (foldseek):
  2opf-assembly1_A  TM=8.390E-01  e=7.352E-03  Escherichia coli
  2oq4-assembly1_A  TM=8.297E-01  e=7.854E-03  Escherichia coli
  6fbu-assembly1_A  TM=8.397E-01  e=1.023E-02  Escherichia coli K-12
  2oq4-assembly2_B  TM=8.139E-01  e=1.735E-02  Escherichia coli
  1k3w-assembly1_A  TM=8.375E-01  e=2.259E-02  Escherichia coli

Organism: NCBI:txid392030

Sequence (81 aa):
FHLVDSITPLSCLPLSKLGFDPYLDMPKLEKFIDLAQSYRSASIELKALLLDQSFCAGIGNWIADEILYQSSFHPRKRLNT

Mean predicted aligned error: 5.94 Å

InterPro domains:
  IPR010979 Small ribosomal subunit protein uS13-like, H2TH [SSF46946] (18-80)
  IPR015886 Formamidopyrimidine-DNA glycosylase, H2TH DNA-binding [PF06831] (19-77)

Foldseek 3Di:
DPPPPPDDPCVDPPNVQFAAECVPGNDDPVVLVVLLVVCLVVQDFQLRQQCPRSHYNPRDDVNSVVVCVVVVHDRRDTSND